Protein AF-V9GZT0-F1 (afdb_monomer_lite)

Structure (mmCIF, N/CA/C/O backbone):
data_AF-V9GZT0-F1
#
_entry.id   AF-V9GZT0-F1
#
loop_
_atom_site.group_PDB
_atom_site.id
_atom_site.type_symbol
_atom_site.label_atom_id
_atom_site.label_alt_id
_atom_site.label_comp_id
_atom_site.label_asym_id
_atom_site.label_entity_id
_atom_site.label_seq_id
_atom_site.pdbx_PDB_ins_code
_atom_site.Cartn_x
_atom_site.Cartn_y
_atom_site.Cartn_z
_atom_site.occupancy
_atom_site.B_iso_or_equiv
_atom_site.auth_seq_id
_atom_site.auth_comp_id
_atom_site.auth_asym_id
_atom_site.auth_atom_id
_atom_site.pdbx_PDB_model_num
ATOM 1 N N . CYS A 1 1 ? 5.977 -15.921 -2.924 1.00 81.25 1 CYS A N 1
ATOM 2 C CA . CYS A 1 1 ? 5.400 -14.561 -2.877 1.00 81.25 1 CYS A CA 1
ATOM 3 C C . CYS A 1 1 ? 4.169 -14.505 -1.965 1.00 81.25 1 CYS A C 1
ATOM 5 O O . CYS A 1 1 ? 4.207 -13.738 -1.019 1.00 81.25 1 CYS A O 1
ATOM 7 N N . TYR A 1 2 ? 3.159 -15.371 -2.145 1.00 88.00 2 TYR A N 1
ATOM 8 C CA . TYR A 1 2 ? 1.959 -15.425 -1.286 1.00 88.00 2 TYR A CA 1
ATOM 9 C C . TYR A 1 2 ? 2.272 -15.481 0.218 1.00 88.00 2 TYR A C 1
ATOM 11 O O . TYR A 1 2 ? 1.848 -14.598 0.950 1.00 88.00 2 TYR A O 1
ATOM 19 N N . ILE A 1 3 ? 3.081 -16.455 0.663 1.00 88.81 3 ILE A N 1
ATOM 20 C CA . ILE A 1 3 ? 3.457 -16.608 2.084 1.00 88.81 3 ILE A CA 1
ATOM 21 C C . ILE A 1 3 ? 4.071 -15.312 2.631 1.00 88.81 3 ILE A C 1
ATOM 23 O O . ILE A 1 3 ? 3.614 -14.792 3.643 1.00 88.81 3 ILE A O 1
ATOM 27 N N . THR A 1 4 ? 5.054 -14.751 1.925 1.00 88.25 4 THR A N 1
ATOM 28 C CA . THR A 1 4 ? 5.733 -13.511 2.321 1.00 88.25 4 THR A CA 1
ATOM 29 C C . THR A 1 4 ? 4.776 -12.322 2.400 1.00 88.25 4 THR A C 1
ATOM 31 O O . THR A 1 4 ? 4.830 -11.588 3.378 1.00 88.25 4 THR A O 1
ATOM 34 N N . LEU A 1 5 ? 3.879 -12.156 1.419 1.00 87.62 5 LEU A N 1
ATOM 35 C CA . LEU A 1 5 ? 2.873 -11.087 1.419 1.00 87.62 5 LEU A CA 1
ATOM 36 C C . LEU A 1 5 ? 1.884 -11.250 2.579 1.00 87.62 5 LEU A C 1
ATOM 38 O O . LEU A 1 5 ? 1.599 -10.301 3.299 1.00 87.62 5 LEU A O 1
ATOM 42 N N . THR A 1 6 ? 1.397 -12.468 2.822 1.00 88.88 6 THR A N 1
ATOM 43 C C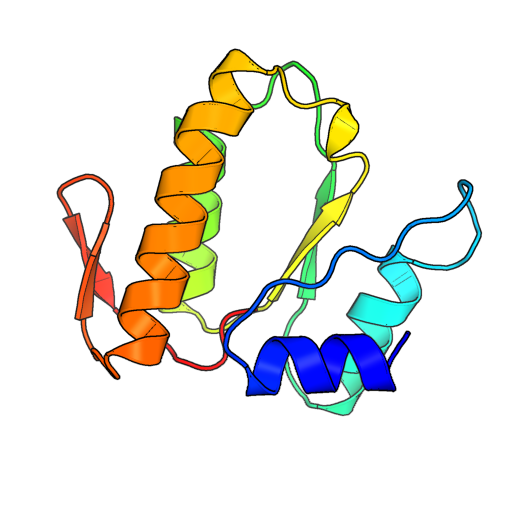A . THR A 1 6 ? 0.487 -12.724 3.948 1.00 88.88 6 THR A CA 1
ATOM 44 C C . THR A 1 6 ? 1.164 -12.510 5.303 1.00 88.88 6 THR A C 1
ATOM 46 O O . THR A 1 6 ? 0.548 -11.970 6.218 1.00 88.88 6 THR A O 1
ATOM 49 N N . GLN A 1 7 ? 2.447 -12.866 5.430 1.00 90.62 7 GLN A N 1
ATOM 50 C CA . GLN A 1 7 ? 3.232 -12.616 6.638 1.00 90.62 7 GLN A CA 1
ATOM 51 C C . GLN A 1 7 ? 3.500 -11.124 6.848 1.00 90.62 7 GLN A C 1
ATOM 53 O O . GLN A 1 7 ? 3.385 -10.652 7.977 1.00 90.62 7 GLN A O 1
ATOM 58 N N . SER A 1 8 ? 3.824 -10.370 5.791 1.00 89.12 8 SER A N 1
ATOM 59 C CA . SER A 1 8 ? 4.038 -8.924 5.912 1.00 89.12 8 SER A CA 1
ATOM 60 C C . SER A 1 8 ? 2.757 -8.217 6.348 1.00 89.12 8 SER A C 1
ATOM 62 O O . SER A 1 8 ? 2.798 -7.424 7.284 1.00 89.12 8 SER A O 1
ATOM 64 N N . LEU A 1 9 ? 1.611 -8.583 5.766 1.00 88.38 9 LEU A N 1
ATOM 65 C CA . LEU A 1 9 ? 0.304 -8.045 6.150 1.00 88.38 9 LEU A CA 1
ATOM 66 C C . LEU A 1 9 ? -0.054 -8.364 7.603 1.00 88.38 9 LEU A C 1
ATOM 68 O O . LEU A 1 9 ? -0.509 -7.482 8.326 1.00 88.38 9 LEU A O 1
ATOM 72 N N . HIS A 1 10 ? 0.210 -9.591 8.062 1.00 88.12 10 HIS A N 1
ATOM 73 C CA . HIS A 1 10 ? 0.007 -9.963 9.465 1.00 88.12 10 HIS A CA 1
ATOM 74 C C . HIS A 1 10 ? 0.833 -9.097 10.430 1.00 88.12 10 HIS A C 1
ATOM 76 O O . HIS A 1 10 ? 0.387 -8.793 11.534 1.00 88.12 10 HIS A O 1
ATOM 82 N N . LEU A 1 11 ? 2.023 -8.671 10.004 1.00 89.56 11 LEU A N 1
ATOM 83 C CA . LEU A 1 11 ? 2.913 -7.796 10.765 1.00 89.56 11 LEU A CA 1
ATOM 84 C C . LEU A 1 11 ? 2.653 -6.298 10.523 1.00 89.56 11 LEU A C 1
ATOM 86 O O . LEU A 1 11 ? 3.408 -5.465 11.029 1.00 89.56 11 LEU A O 1
ATOM 90 N N . VAL A 1 12 ? 1.594 -5.942 9.784 1.00 88.88 12 VAL A N 1
ATOM 91 C CA . VAL A 1 12 ? 1.256 -4.555 9.418 1.00 88.88 12 VAL A CA 1
ATOM 92 C C . VAL A 1 12 ? 2.416 -3.885 8.667 1.00 88.88 12 VAL A C 1
ATOM 94 O O . VAL A 1 12 ? 2.850 -2.772 8.969 1.00 88.88 12 VAL A O 1
ATOM 97 N N . MET A 1 13 ? 2.970 -4.608 7.696 1.00 88.75 13 MET A N 1
ATOM 98 C CA . MET A 1 13 ? 4.043 -4.155 6.818 1.00 88.75 13 MET A CA 1
ATOM 99 C C . MET A 1 13 ? 3.650 -4.335 5.352 1.00 88.75 13 MET A C 1
ATOM 101 O O . MET A 1 13 ? 2.967 -5.292 4.983 1.00 88.75 13 MET A O 1
ATOM 105 N N . GLY A 1 14 ? 4.152 -3.439 4.505 1.00 88.00 14 GLY A N 1
ATOM 106 C CA . GLY A 1 14 ? 4.066 -3.599 3.057 1.00 88.00 14 GLY A CA 1
ATOM 107 C C . GLY A 1 14 ? 4.957 -4.739 2.556 1.00 88.00 14 GLY A C 1
ATOM 108 O O . GLY A 1 14 ? 5.954 -5.102 3.187 1.00 88.00 14 GLY A O 1
ATOM 109 N N . GLY A 1 15 ? 4.606 -5.296 1.401 1.00 88.75 15 GLY A N 1
ATOM 110 C CA . GLY A 1 15 ? 5.427 -6.271 0.693 1.00 88.75 15 GLY A CA 1
ATOM 111 C C . GLY A 1 15 ? 6.117 -5.648 -0.516 1.00 88.75 15 GLY A C 1
ATOM 112 O O . GLY A 1 15 ? 5.480 -4.945 -1.293 1.00 88.75 15 GLY A O 1
ATOM 113 N N . ALA A 1 16 ? 7.398 -5.959 -0.720 1.00 87.19 16 ALA A N 1
ATOM 114 C CA . ALA A 1 16 ? 8.146 -5.556 -1.912 1.00 87.19 16 ALA A CA 1
ATOM 115 C C . ALA A 1 16 ? 8.651 -6.793 -2.678 1.00 87.19 16 ALA A C 1
ATOM 117 O O . ALA A 1 16 ? 9.797 -7.214 -2.494 1.00 87.19 16 ALA A O 1
ATOM 118 N N . PRO A 1 17 ? 7.814 -7.429 -3.521 1.00 81.94 17 PRO A N 1
ATOM 119 C CA . PRO A 1 17 ? 8.280 -8.481 -4.414 1.00 81.94 17 PRO A CA 1
ATOM 120 C C . PRO A 1 17 ? 9.287 -7.890 -5.408 1.00 81.94 17 PRO A C 1
ATOM 122 O O . PRO A 1 17 ? 8.942 -7.013 -6.194 1.00 81.94 17 PRO A O 1
ATOM 125 N N . ALA A 1 18 ? 10.527 -8.374 -5.393 1.00 79.38 18 ALA A N 1
ATOM 126 C CA . ALA A 1 18 ? 11.562 -7.962 -6.338 1.00 79.38 18 ALA A CA 1
ATOM 127 C C . ALA A 1 18 ? 11.787 -9.045 -7.403 1.00 79.38 18 ALA A C 1
ATOM 129 O O . ALA A 1 18 ? 11.751 -10.241 -7.112 1.00 79.38 18 ALA A O 1
ATOM 130 N N . GLY A 1 19 ? 12.015 -8.630 -8.650 1.00 80.62 19 GLY A N 1
ATOM 131 C CA . GLY A 1 19 ? 12.304 -9.530 -9.768 1.00 80.62 19 GLY A CA 1
ATOM 132 C C . GLY A 1 19 ? 12.171 -8.840 -11.134 1.00 80.62 19 GLY A C 1
ATOM 133 O O . GLY A 1 19 ? 11.564 -7.766 -11.202 1.00 80.62 19 GLY A O 1
ATOM 134 N N . PRO A 1 20 ? 12.703 -9.435 -12.219 1.00 80.56 20 PRO A N 1
ATOM 135 C CA . PRO A 1 20 ? 12.647 -8.867 -13.571 1.00 80.56 20 PRO A CA 1
ATOM 136 C C . PRO A 1 20 ? 11.230 -8.527 -14.058 1.00 80.56 20 PRO A C 1
ATOM 138 O O . PRO A 1 20 ? 10.228 -8.996 -13.511 1.00 80.56 20 PRO A O 1
ATOM 141 N N . ALA A 1 21 ? 11.123 -7.699 -15.097 1.00 79.25 21 ALA A N 1
ATOM 142 C CA . ALA A 1 21 ? 9.847 -7.472 -15.774 1.00 79.25 21 ALA A CA 1
ATOM 143 C C . ALA A 1 21 ? 9.282 -8.801 -16.314 1.00 79.25 21 ALA A C 1
ATOM 145 O O . ALA A 1 21 ? 10.037 -9.677 -16.733 1.00 79.25 21 ALA A O 1
ATOM 146 N N . GLY A 1 22 ? 7.959 -8.970 -16.265 1.00 79.44 22 GLY A N 1
ATOM 147 C CA . GLY A 1 22 ? 7.294 -10.181 -16.765 1.00 79.44 22 GLY A CA 1
ATOM 148 C C . GLY A 1 22 ? 7.347 -11.410 -15.846 1.00 79.44 22 GLY A C 1
ATOM 149 O O . GLY A 1 22 ? 6.874 -12.468 -16.243 1.00 79.44 22 GLY A O 1
ATOM 150 N N . THR A 1 23 ? 7.859 -11.306 -14.612 1.00 85.12 23 THR A N 1
ATOM 151 C CA . THR A 1 23 ? 7.871 -12.432 -13.649 1.00 85.12 23 THR A CA 1
ATOM 152 C C . THR A 1 23 ? 6.607 -12.556 -12.790 1.00 85.12 23 THR A C 1
ATOM 154 O O . THR A 1 23 ? 6.610 -13.263 -11.784 1.00 85.12 23 THR A O 1
ATOM 157 N N . GLY A 1 24 ? 5.522 -11.870 -13.159 1.00 85.75 24 GLY A N 1
ATOM 158 C CA . GLY A 1 24 ? 4.218 -12.043 -12.517 1.00 85.75 24 GLY A CA 1
ATOM 159 C C . GLY A 1 24 ? 4.055 -11.354 -11.158 1.00 85.75 24 GLY A C 1
ATOM 160 O O . GLY A 1 24 ? 3.198 -11.765 -10.382 1.00 85.75 24 GLY A O 1
ATOM 161 N N . LYS A 1 25 ? 4.887 -10.363 -10.805 1.00 87.75 25 LYS A N 1
ATOM 162 C CA . LYS A 1 25 ? 4.865 -9.709 -9.477 1.00 87.75 25 LYS A CA 1
ATOM 163 C C . LYS A 1 25 ? 3.510 -9.059 -9.183 1.00 87.75 25 LYS A C 1
ATOM 165 O O . LYS A 1 25 ? 2.887 -9.352 -8.166 1.00 87.75 25 LYS A O 1
ATOM 170 N N . THR A 1 26 ? 3.052 -8.219 -10.104 1.00 89.38 26 THR A N 1
ATOM 171 C CA . THR A 1 26 ? 1.786 -7.487 -10.011 1.00 89.38 26 THR A CA 1
ATOM 172 C C . THR A 1 26 ? 0.602 -8.446 -10.096 1.00 89.38 26 THR A C 1
ATOM 174 O O . THR A 1 26 ? -0.353 -8.353 -9.327 1.00 89.38 26 THR A O 1
ATOM 177 N N . GLU A 1 27 ? 0.685 -9.420 -10.999 1.00 91.31 27 GLU A N 1
ATOM 178 C CA . GLU A 1 27 ? -0.318 -10.459 -11.206 1.00 91.31 27 GLU A CA 1
ATOM 179 C C . GLU A 1 27 ? -0.500 -11.313 -9.953 1.00 91.31 27 GLU A C 1
ATOM 181 O O . GLU A 1 27 ? -1.633 -11.560 -9.555 1.00 91.31 27 GLU A O 1
ATOM 186 N N . THR A 1 28 ? 0.595 -11.681 -9.285 1.00 91.19 28 THR A N 1
ATOM 187 C CA . THR A 1 28 ? 0.573 -12.430 -8.023 1.00 91.19 28 THR A CA 1
ATOM 188 C C . THR A 1 28 ? -0.148 -11.644 -6.928 1.00 91.19 28 THR A C 1
ATOM 190 O O . THR A 1 28 ? -0.989 -12.212 -6.237 1.00 91.19 28 THR A O 1
ATOM 193 N N . THR A 1 29 ? 0.139 -10.346 -6.766 1.00 90.62 29 THR A N 1
ATOM 194 C CA . THR A 1 29 ? -0.540 -9.508 -5.760 1.00 90.62 29 THR A CA 1
ATOM 195 C C . THR A 1 29 ? -2.035 -9.391 -6.053 1.00 90.62 29 THR A C 1
ATOM 197 O O . THR A 1 29 ? -2.854 -9.537 -5.147 1.00 90.62 29 THR A O 1
ATOM 200 N N . LYS A 1 30 ? -2.411 -9.190 -7.324 1.00 92.88 30 LYS A N 1
ATOM 201 C CA . LYS A 1 30 ? -3.819 -9.140 -7.753 1.00 92.88 30 LYS A CA 1
ATOM 202 C C . LYS A 1 30 ? -4.545 -10.460 -7.522 1.00 92.88 30 LYS A C 1
ATOM 204 O O . LYS A 1 30 ? -5.707 -10.452 -7.123 1.00 92.88 30 LYS A O 1
ATOM 209 N N . ASP A 1 31 ? -3.885 -11.574 -7.815 1.00 93.94 31 ASP A N 1
ATOM 210 C CA . ASP A 1 31 ? -4.455 -12.907 -7.656 1.00 93.94 31 ASP A CA 1
ATOM 211 C C . ASP A 1 31 ? -4.661 -13.249 -6.174 1.00 93.94 31 ASP A C 1
ATOM 213 O O . ASP A 1 31 ? -5.746 -13.686 -5.793 1.00 93.94 31 ASP A O 1
ATOM 217 N N . LEU A 1 32 ? -3.693 -12.902 -5.317 1.00 92.50 32 LEU A N 1
ATOM 218 C CA . LEU A 1 32 ? -3.830 -13.028 -3.866 1.00 92.50 32 LEU A CA 1
ATOM 219 C C . LEU A 1 32 ? -5.001 -12.191 -3.337 1.00 92.50 32 LEU A C 1
ATOM 221 O O . LEU A 1 32 ? -5.832 -12.720 -2.604 1.00 92.50 32 LEU A O 1
ATOM 225 N N . GLY A 1 33 ? -5.095 -10.915 -3.725 1.00 92.62 33 GLY A N 1
ATOM 226 C CA . GLY A 1 33 ? -6.201 -10.046 -3.314 1.00 92.62 33 GLY A CA 1
ATOM 227 C C . GLY A 1 33 ? -7.561 -10.595 -3.746 1.00 92.62 33 GLY A C 1
ATOM 228 O O . GLY A 1 33 ? -8.483 -10.679 -2.935 1.00 92.62 33 GLY A O 1
ATOM 229 N N . ARG A 1 34 ? -7.668 -11.091 -4.988 1.00 93.81 34 ARG A N 1
ATOM 230 C CA . ARG A 1 34 ? -8.875 -11.781 -5.471 1.00 93.81 34 ARG A CA 1
ATOM 231 C C . ARG A 1 34 ? -9.213 -13.002 -4.613 1.00 93.81 34 ARG A C 1
ATOM 233 O O . ARG A 1 34 ? -10.382 -13.183 -4.281 1.00 93.81 34 ARG A O 1
ATOM 240 N N . ALA A 1 35 ? -8.223 -13.817 -4.252 1.00 93.38 35 ALA A N 1
ATOM 241 C CA . ALA A 1 35 ? -8.427 -15.037 -3.472 1.00 93.38 35 ALA A CA 1
ATOM 242 C C . ALA A 1 35 ? -8.978 -14.771 -2.058 1.00 93.38 35 ALA A C 1
ATOM 244 O O . ALA A 1 35 ? -9.678 -15.621 -1.513 1.00 93.38 35 ALA A O 1
ATOM 245 N N . ILE A 1 36 ? -8.702 -13.597 -1.483 1.00 92.38 36 ILE A N 1
ATOM 246 C CA . ILE A 1 36 ? -9.180 -13.195 -0.148 1.00 92.38 36 ILE A CA 1
ATOM 247 C C . ILE A 1 36 ? -10.310 -12.150 -0.185 1.00 92.38 36 ILE A C 1
ATOM 249 O O . ILE A 1 36 ? -10.727 -11.666 0.864 1.00 92.38 36 ILE A O 1
ATOM 253 N N . GLY A 1 37 ? -10.807 -11.790 -1.373 1.00 93.44 37 GLY A N 1
ATOM 254 C CA . GLY A 1 37 ? -11.914 -10.843 -1.536 1.00 93.44 37 GLY A CA 1
ATOM 255 C C . GLY A 1 37 ? -11.550 -9.367 -1.335 1.00 93.44 37 GLY A C 1
ATOM 256 O O . GLY A 1 37 ? -12.433 -8.572 -1.023 1.00 93.44 37 GLY A O 1
ATOM 257 N N . ILE A 1 38 ? -10.282 -8.984 -1.518 1.00 94.38 38 ILE A N 1
ATOM 258 C CA . ILE A 1 38 ? -9.815 -7.594 -1.424 1.00 94.38 38 ILE A CA 1
ATOM 259 C C . ILE A 1 38 ? -9.475 -7.045 -2.814 1.00 94.38 38 ILE A C 1
ATOM 261 O O . ILE A 1 38 ? -8.733 -7.649 -3.591 1.00 94.38 38 ILE A O 1
ATOM 265 N N . SER A 1 39 ? -10.001 -5.858 -3.121 1.00 93.94 39 SER A N 1
ATOM 266 C CA . SER A 1 39 ? -9.673 -5.128 -4.347 1.00 93.94 39 SER A CA 1
ATOM 267 C C . SER A 1 39 ? -8.224 -4.644 -4.325 1.00 93.94 39 SER A C 1
ATOM 269 O O . SER A 1 39 ? -7.819 -3.932 -3.409 1.00 93.94 39 SER A O 1
ATOM 271 N N . VAL A 1 40 ? -7.460 -4.992 -5.364 1.00 95.62 40 VAL A N 1
ATOM 272 C CA . VAL A 1 40 ? -6.074 -4.542 -5.564 1.00 95.62 40 VAL A CA 1
ATOM 273 C C . VAL A 1 40 ? -6.039 -3.518 -6.690 1.00 95.62 40 VAL A C 1
ATOM 275 O O . VAL A 1 40 ? -6.315 -3.848 -7.848 1.00 95.62 40 VAL A O 1
ATOM 278 N N . TYR A 1 41 ? -5.667 -2.287 -6.359 1.00 95.38 41 TYR A N 1
ATOM 279 C CA . TYR A 1 41 ? -5.445 -1.209 -7.314 1.00 95.38 41 TYR A CA 1
ATOM 280 C C . TYR A 1 41 ? -3.971 -1.157 -7.698 1.00 95.38 41 TYR A C 1
ATOM 282 O O . TYR A 1 41 ? -3.100 -1.067 -6.837 1.00 95.38 41 TYR A O 1
ATOM 290 N N . VAL A 1 42 ? -3.694 -1.227 -9.00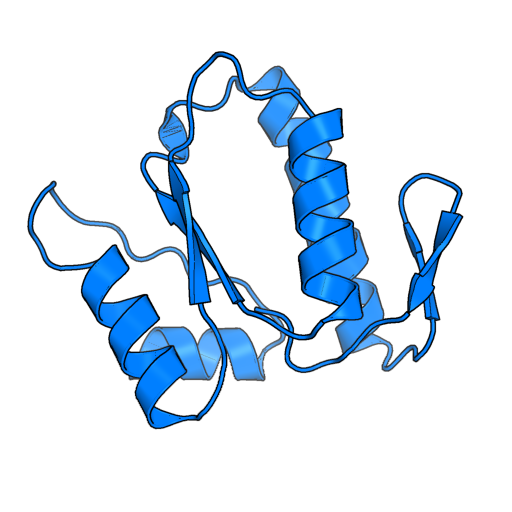0 1.00 94.25 42 VAL A N 1
ATOM 291 C CA . VAL A 1 42 ? -2.329 -1.121 -9.520 1.00 94.25 42 VAL A CA 1
ATOM 292 C C . VAL A 1 42 ? -2.084 0.306 -9.981 1.00 94.25 42 VAL A C 1
ATOM 294 O O . VAL A 1 42 ? -2.822 0.814 -10.824 1.00 94.25 42 VAL A O 1
ATOM 297 N N . PHE A 1 43 ? -1.030 0.921 -9.459 1.00 93.19 43 PHE A N 1
ATOM 298 C CA . PHE A 1 43 ? -0.576 2.253 -9.833 1.00 93.19 43 PHE A CA 1
ATOM 299 C C . PHE A 1 43 ? 0.752 2.122 -10.566 1.00 93.19 43 PHE A C 1
ATOM 301 O O . PHE A 1 43 ? 1.721 1.630 -9.998 1.00 93.19 43 PHE A O 1
ATOM 308 N N . ASN A 1 44 ? 0.791 2.539 -11.829 1.00 91.25 44 ASN A N 1
ATOM 309 C CA . ASN A 1 44 ? 2.042 2.619 -12.572 1.00 91.25 44 ASN A CA 1
ATOM 310 C C . ASN A 1 44 ? 2.767 3.909 -12.164 1.00 91.25 44 ASN A C 1
ATOM 312 O O . ASN A 1 44 ? 2.244 5.008 -12.374 1.00 91.25 44 ASN A O 1
ATOM 316 N N . CYS A 1 45 ? 3.926 3.772 -11.526 1.00 91.00 45 CYS A N 1
ATOM 317 C CA . CYS A 1 45 ? 4.703 4.903 -11.050 1.00 91.00 45 CYS A CA 1
ATOM 318 C C . CYS A 1 45 ? 5.528 5.534 -12.173 1.00 91.00 45 CYS A C 1
ATOM 320 O O . CYS A 1 45 ? 6.152 4.864 -12.992 1.00 91.00 45 CYS A O 1
ATOM 322 N N . SER A 1 46 ? 5.587 6.861 -12.159 1.00 91.25 46 SER A N 1
ATOM 323 C CA . SER A 1 46 ? 6.398 7.648 -13.083 1.00 91.25 46 SER A CA 1
ATOM 324 C C . SER A 1 46 ? 7.150 8.741 -12.333 1.00 91.25 46 SER A C 1
ATOM 326 O O . SER A 1 46 ? 6.798 9.086 -11.204 1.00 91.25 46 SER A O 1
ATOM 328 N N . GLU A 1 47 ? 8.149 9.332 -12.987 1.00 87.50 47 GLU A N 1
ATOM 329 C CA . GLU A 1 47 ? 8.906 10.475 -12.453 1.00 87.50 47 GLU A CA 1
ATOM 330 C C . GLU A 1 47 ? 8.030 11.720 -12.228 1.00 87.50 47 GLU A C 1
ATOM 332 O O . GLU A 1 47 ? 8.416 12.633 -11.506 1.00 87.50 47 GLU A O 1
ATOM 337 N N . GLN A 1 48 ? 6.839 11.753 -12.831 1.00 87.94 48 GLN A N 1
ATOM 338 C CA . GLN A 1 48 ? 5.872 12.846 -12.727 1.00 87.94 48 GLN A CA 1
ATOM 339 C C . GLN A 1 48 ? 4.939 12.697 -11.516 1.00 87.94 48 GLN A C 1
ATOM 341 O O . GLN A 1 48 ? 4.139 13.597 -11.263 1.00 87.94 48 GLN A O 1
ATOM 346 N N . MET A 1 49 ? 5.001 11.578 -10.777 1.00 91.44 49 MET A N 1
ATOM 347 C CA . MET A 1 49 ? 4.231 11.429 -9.542 1.00 91.44 49 MET A CA 1
ATOM 348 C C . MET A 1 49 ? 4.739 12.396 -8.477 1.00 91.44 49 MET A C 1
ATOM 350 O O . MET A 1 49 ? 5.911 12.379 -8.104 1.00 91.44 49 MET A O 1
ATOM 354 N N . ASP A 1 50 ? 3.821 13.179 -7.926 1.00 93.62 50 ASP A N 1
ATOM 355 C CA . ASP A 1 50 ? 4.072 14.061 -6.801 1.00 93.62 50 ASP A CA 1
ATOM 356 C C . ASP A 1 50 ? 3.602 13.444 -5.473 1.00 93.62 50 ASP A C 1
ATOM 358 O O . ASP A 1 50 ? 2.790 12.512 -5.403 1.00 93.62 50 ASP A O 1
ATOM 362 N N . TYR A 1 51 ? 4.113 13.991 -4.368 1.00 91.38 51 TYR A N 1
ATOM 363 C CA . TYR A 1 51 ? 3.759 13.515 -3.029 1.00 91.38 51 TYR A CA 1
ATOM 364 C C . TYR A 1 51 ? 2.275 13.745 -2.694 1.00 91.38 51 TYR A C 1
ATOM 366 O O . TYR A 1 51 ? 1.732 13.054 -1.827 1.00 91.38 51 TYR A O 1
ATOM 374 N N . GLN A 1 52 ? 1.614 14.707 -3.353 1.00 94.06 52 GLN A N 1
ATOM 375 C CA . GLN A 1 52 ? 0.191 14.988 -3.157 1.00 94.06 52 GLN A CA 1
ATOM 376 C C . GLN A 1 52 ? -0.676 13.908 -3.809 1.00 94.06 52 GLN A C 1
ATOM 378 O O . GLN A 1 52 ? -1.584 13.398 -3.150 1.00 94.06 52 GLN A O 1
ATOM 383 N N . SER A 1 53 ? -0.368 13.482 -5.042 1.00 93.19 53 SER A N 1
ATOM 384 C CA . SER A 1 53 ? -1.075 12.368 -5.691 1.00 93.19 53 SER A CA 1
ATOM 385 C C . SER A 1 53 ? -0.885 11.064 -4.928 1.00 93.19 53 SER A C 1
ATOM 387 O O . SER A 1 53 ? -1.869 10.377 -4.655 1.00 93.19 53 SER A O 1
ATOM 389 N N . CYS A 1 54 ? 0.345 10.752 -4.503 1.00 94.06 54 CYS A N 1
ATOM 390 C CA . CYS A 1 54 ? 0.604 9.596 -3.640 1.00 94.06 54 CYS A CA 1
ATOM 391 C C . CYS A 1 54 ? -0.209 9.678 -2.342 1.00 94.06 54 CYS A C 1
ATOM 393 O O . CYS A 1 54 ? -0.878 8.716 -1.968 1.00 94.06 54 CYS A O 1
ATOM 395 N N . GLY A 1 55 ? -0.225 10.846 -1.696 1.00 95.25 55 GLY A N 1
ATOM 396 C CA . GLY A 1 55 ? -1.024 11.091 -0.499 1.00 95.25 55 GLY A CA 1
ATOM 397 C C . GLY A 1 55 ? -2.514 10.827 -0.718 1.00 95.25 55 GLY A C 1
ATOM 398 O O . GLY A 1 55 ? -3.137 10.132 0.081 1.00 95.25 55 GLY A O 1
ATOM 399 N N . ASN A 1 56 ? -3.082 11.311 -1.823 1.00 95.38 56 ASN A N 1
ATOM 400 C CA . ASN A 1 56 ? -4.485 11.080 -2.171 1.00 95.38 56 ASN A CA 1
ATOM 401 C C . ASN A 1 56 ? -4.789 9.599 -2.440 1.00 95.38 56 ASN A C 1
ATOM 403 O O . ASN A 1 56 ? -5.837 9.107 -2.020 1.00 95.38 56 ASN A O 1
ATOM 407 N N . ILE A 1 57 ? -3.862 8.871 -3.069 1.00 95.75 57 ILE A N 1
ATOM 408 C CA . ILE A 1 57 ? -3.967 7.417 -3.242 1.00 95.75 57 ILE A CA 1
ATOM 409 C C . ILE A 1 57 ? -4.016 6.729 -1.873 1.00 95.75 57 ILE A C 1
ATOM 411 O O . ILE A 1 57 ? -4.954 5.978 -1.609 1.00 95.75 57 ILE A O 1
ATOM 415 N N . TYR A 1 58 ? -3.076 7.028 -0.969 1.00 95.81 58 TYR A N 1
ATOM 416 C CA . TYR A 1 58 ? -3.065 6.438 0.375 1.00 95.81 58 TYR A CA 1
ATOM 417 C C . TYR A 1 58 ? -4.306 6.808 1.193 1.00 95.81 58 TYR A C 1
ATOM 419 O O . TYR A 1 58 ? -4.849 5.940 1.874 1.00 95.81 58 TYR A O 1
ATOM 427 N N . LYS A 1 59 ? -4.814 8.046 1.083 1.00 95.69 59 LYS A N 1
ATOM 428 C CA . LYS A 1 59 ? -6.103 8.442 1.683 1.00 95.69 59 LYS A CA 1
ATOM 429 C C . LYS A 1 59 ? -7.246 7.563 1.180 1.00 95.69 59 LYS A C 1
ATOM 431 O O . LYS A 1 59 ? -8.084 7.145 1.976 1.00 95.69 59 LYS A O 1
ATOM 436 N N . GLY A 1 60 ? -7.307 7.304 -0.126 1.00 96.31 60 GLY A N 1
ATOM 437 C CA . GLY A 1 60 ? -8.337 6.455 -0.724 1.00 96.31 60 GLY A CA 1
ATOM 438 C C . GLY A 1 60 ? -8.224 4.999 -0.271 1.00 96.31 60 GLY A C 1
ATOM 439 O O . GLY A 1 60 ? -9.212 4.404 0.159 1.00 96.31 60 GLY A O 1
ATOM 440 N N . LEU A 1 61 ? -7.013 4.440 -0.302 1.00 96.88 61 LEU A N 1
ATOM 441 C CA . LEU A 1 61 ? -6.741 3.067 0.130 1.00 96.88 61 LEU A CA 1
ATOM 442 C C . LEU A 1 61 ? -7.062 2.866 1.619 1.00 96.88 61 LEU A C 1
ATOM 444 O O . LEU A 1 61 ? -7.767 1.922 1.965 1.00 96.88 61 LEU 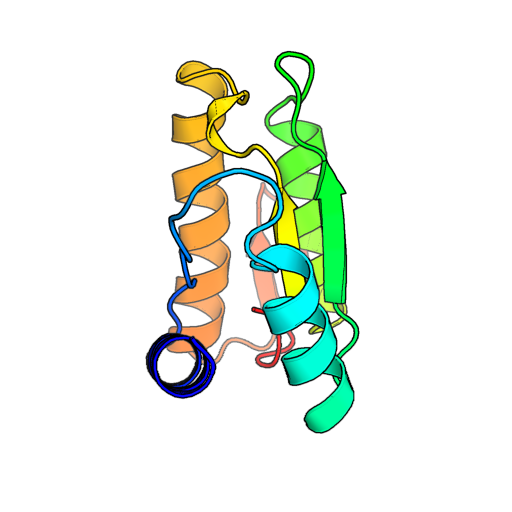A O 1
ATOM 448 N N . ALA A 1 62 ? -6.635 3.788 2.489 1.00 96.62 62 ALA A N 1
ATOM 449 C CA . ALA A 1 62 ? -6.873 3.705 3.931 1.00 96.62 62 ALA A CA 1
ATOM 450 C C . ALA A 1 62 ? -8.365 3.722 4.290 1.00 96.62 62 ALA A C 1
ATOM 452 O O . ALA A 1 62 ? -8.786 2.985 5.175 1.00 96.62 62 ALA A O 1
ATOM 453 N N . GLN A 1 63 ? -9.170 4.528 3.594 1.00 95.94 63 GLN A N 1
ATOM 454 C CA . GLN A 1 63 ? -10.609 4.639 3.861 1.00 95.94 63 GLN A CA 1
ATOM 455 C C . GLN A 1 63 ? -11.428 3.495 3.254 1.00 95.94 63 GLN A C 1
ATOM 457 O O . GLN A 1 63 ? -12.507 3.183 3.749 1.00 95.94 63 GLN A O 1
ATOM 462 N N . THR A 1 64 ? -10.944 2.881 2.172 1.00 96.50 64 THR A N 1
ATOM 463 C CA . THR A 1 64 ? -11.637 1.765 1.505 1.00 96.50 64 THR A CA 1
ATOM 464 C C . THR A 1 64 ? -11.192 0.399 2.014 1.00 96.50 64 THR A C 1
ATOM 466 O O . THR A 1 64 ? -11.911 -0.579 1.827 1.00 96.50 64 THR A O 1
ATOM 469 N N . GLY A 1 65 ? -10.017 0.311 2.641 1.00 95.31 65 GLY A N 1
ATOM 470 C CA . GLY A 1 65 ? -9.423 -0.959 3.048 1.00 95.31 65 GLY A CA 1
ATOM 471 C C . GLY A 1 65 ? -8.925 -1.799 1.872 1.00 95.31 65 GLY A C 1
ATOM 472 O O . GLY A 1 65 ? -8.756 -3.009 2.019 1.00 95.31 65 GLY A O 1
ATOM 473 N N . ALA A 1 66 ? -8.741 -1.177 0.707 1.00 96.38 66 ALA A N 1
ATOM 474 C CA . ALA A 1 66 ? -8.229 -1.820 -0.491 1.00 96.38 66 ALA A CA 1
ATOM 475 C C . ALA A 1 66 ? -6.699 -1.900 -0.479 1.00 96.38 66 ALA A C 1
ATOM 477 O O . ALA A 1 66 ? -6.032 -1.218 0.298 1.00 96.38 66 ALA A O 1
ATOM 478 N N . TRP A 1 67 ? -6.141 -2.718 -1.368 1.00 95.44 67 TRP A N 1
ATOM 479 C CA . TRP A 1 67 ? -4.695 -2.876 -1.495 1.00 95.44 67 TRP A CA 1
ATOM 480 C C . TRP A 1 67 ? -4.131 -2.043 -2.638 1.00 95.44 67 TRP A C 1
ATOM 482 O O . TRP A 1 67 ? -4.724 -1.972 -3.719 1.00 95.44 67 TRP A O 1
ATOM 492 N N . GLY A 1 68 ? -2.968 -1.439 -2.409 1.00 95.06 68 GLY A N 1
ATOM 493 C CA . GLY A 1 68 ? -2.219 -0.682 -3.406 1.00 95.06 68 GLY A CA 1
ATOM 494 C C . GLY A 1 68 ? -0.997 -1.454 -3.891 1.00 95.06 68 GLY A C 1
ATOM 495 O O . GLY A 1 68 ? -0.110 -1.790 -3.115 1.00 95.06 68 GLY A O 1
ATOM 496 N N . CYS A 1 69 ? -0.900 -1.696 -5.196 1.00 94.00 69 CYS A N 1
ATOM 497 C CA . CYS A 1 69 ? 0.295 -2.255 -5.820 1.00 94.00 69 CYS A CA 1
ATOM 498 C C . CYS A 1 69 ? 0.956 -1.186 -6.695 1.00 94.00 69 CYS A C 1
ATOM 500 O O . CYS A 1 69 ? 0.420 -0.813 -7.735 1.00 94.00 69 CYS A O 1
ATOM 502 N N . PHE A 1 70 ? 2.108 -0.682 -6.260 1.00 92.06 70 PHE A N 1
ATOM 503 C CA . PHE A 1 70 ? 2.867 0.340 -6.979 1.00 92.06 70 PHE A CA 1
ATOM 504 C C . PHE A 1 70 ? 3.886 -0.332 -7.906 1.00 92.06 70 PHE A C 1
ATOM 506 O O . PHE A 1 70 ? 4.886 -0.887 -7.446 1.00 92.06 70 PHE A O 1
ATOM 513 N N . ASP A 1 71 ? 3.601 -0.320 -9.205 1.00 90.19 71 ASP A N 1
ATOM 514 C CA . ASP A 1 71 ? 4.473 -0.868 -10.241 1.00 90.19 71 ASP A CA 1
ATOM 515 C C . ASP A 1 71 ? 5.517 0.167 -10.668 1.00 90.19 71 ASP A C 1
ATOM 517 O O . ASP A 1 71 ? 5.255 1.367 -10.647 1.00 90.19 71 ASP A O 1
ATOM 521 N N . GLU A 1 72 ? 6.710 -0.294 -11.039 1.00 86.75 72 GLU A N 1
ATOM 522 C CA . GLU A 1 72 ? 7.858 0.569 -11.362 1.00 86.75 72 GLU A CA 1
ATOM 523 C C . GLU A 1 72 ? 8.173 1.618 -10.272 1.00 86.75 72 GLU A C 1
ATOM 525 O O . GLU A 1 72 ? 8.608 2.729 -10.567 1.00 86.75 72 GLU A O 1
ATOM 530 N N . PHE A 1 73 ? 7.987 1.269 -8.989 1.00 85.31 73 PHE A N 1
ATOM 531 C CA . PHE A 1 73 ? 8.184 2.164 -7.833 1.00 85.31 73 PHE A CA 1
ATOM 532 C C . PHE A 1 73 ? 9.546 2.884 -7.821 1.00 85.31 73 PHE A C 1
ATOM 534 O O . PHE A 1 73 ? 9.669 4.006 -7.337 1.00 85.31 73 PHE A O 1
ATOM 541 N N . ASN A 1 74 ? 10.572 2.267 -8.412 1.00 83.38 74 ASN A N 1
ATOM 542 C CA . ASN A 1 74 ? 11.903 2.848 -8.578 1.00 83.38 74 ASN A CA 1
ATOM 543 C C . ASN A 1 74 ? 11.967 4.041 -9.556 1.00 83.38 74 ASN A C 1
ATOM 545 O O . ASN A 1 74 ? 13.039 4.620 -9.702 1.00 83.38 74 ASN A O 1
ATOM 549 N N . ARG A 1 75 ? 10.870 4.387 -10.244 1.00 89.44 75 ARG A N 1
ATOM 550 C CA . ARG A 1 75 ? 10.750 5.583 -11.097 1.00 89.44 75 ARG A CA 1
ATOM 551 C C . ARG A 1 75 ? 10.321 6.835 -10.332 1.00 89.44 75 ARG A C 1
ATOM 553 O O . ARG A 1 75 ? 10.368 7.923 -10.891 1.00 89.44 75 ARG A O 1
ATOM 560 N N . ILE A 1 76 ? 9.890 6.709 -9.077 1.00 90.38 76 ILE A N 1
ATOM 561 C CA . ILE A 1 76 ? 9.562 7.873 -8.246 1.00 90.38 76 ILE A CA 1
ATOM 562 C C . ILE A 1 76 ? 10.864 8.580 -7.855 1.00 90.38 76 ILE A C 1
ATOM 564 O O . ILE A 1 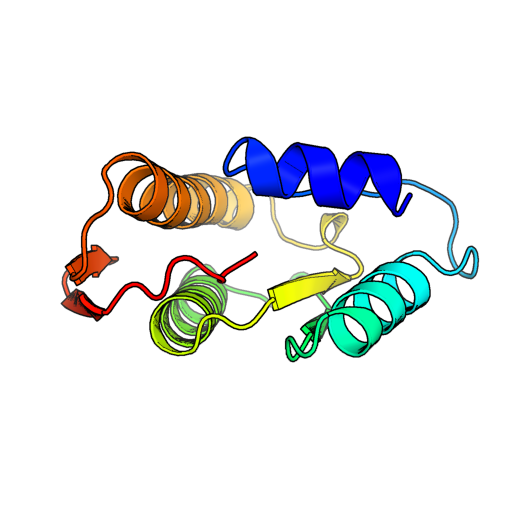76 ? 11.842 7.938 -7.467 1.00 90.38 76 ILE A O 1
ATOM 568 N N . THR A 1 77 ? 10.875 9.910 -7.927 1.00 91.44 77 THR A N 1
ATOM 569 C CA . THR A 1 77 ? 12.036 10.707 -7.523 1.00 91.44 77 THR A CA 1
ATOM 570 C C . THR A 1 77 ? 12.330 10.539 -6.029 1.00 91.44 77 THR A C 1
ATOM 572 O O . THR A 1 77 ? 11.430 10.399 -5.196 1.00 91.44 77 THR A O 1
ATOM 575 N N . VAL A 1 78 ? 13.612 10.577 -5.659 1.00 89.69 78 VAL A N 1
ATOM 576 C CA . VAL A 1 78 ? 14.051 10.369 -4.266 1.00 89.69 78 VAL A CA 1
ATOM 577 C C . VAL A 1 78 ? 13.432 11.396 -3.308 1.00 89.69 78 VAL A C 1
ATOM 579 O O . VAL A 1 78 ? 13.089 11.063 -2.172 1.00 89.69 78 VAL A O 1
ATOM 582 N N . GLU A 1 79 ? 13.229 12.627 -3.777 1.00 88.75 79 GLU A N 1
ATOM 583 C CA . GLU A 1 79 ? 12.584 13.699 -3.013 1.00 88.75 79 GLU A CA 1
ATOM 584 C C . GLU A 1 79 ? 11.141 13.340 -2.631 1.00 88.75 79 GLU A C 1
ATOM 586 O O . GLU A 1 79 ? 10.744 13.492 -1.474 1.00 88.75 79 GLU A O 1
ATOM 591 N N . VAL A 1 80 ? 10.373 12.784 -3.574 1.00 92.75 80 VAL A N 1
ATOM 592 C CA . VAL A 1 80 ? 8.993 12.343 -3.335 1.00 92.75 80 VAL A CA 1
ATOM 593 C C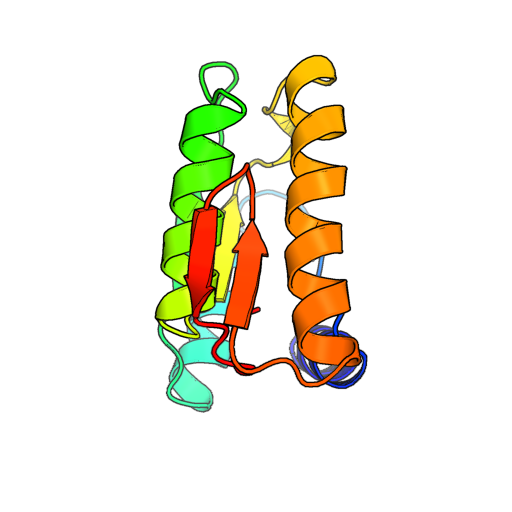 . VAL A 1 80 ? 8.964 11.086 -2.465 1.00 92.75 80 VAL A C 1
ATOM 595 O O . VAL A 1 80 ? 8.138 10.997 -1.554 1.00 92.75 80 VAL A O 1
ATOM 598 N N . LEU A 1 81 ? 9.895 10.147 -2.672 1.00 91.19 81 LEU A N 1
ATOM 599 C CA . LEU A 1 81 ? 10.003 8.921 -1.871 1.00 91.19 81 LEU A CA 1
ATOM 600 C C . LEU A 1 81 ? 10.166 9.204 -0.373 1.00 91.19 81 LEU A C 1
ATOM 602 O O . LEU A 1 81 ? 9.563 8.512 0.448 1.00 91.19 81 LEU A O 1
ATOM 606 N N . SER A 1 82 ? 10.931 10.238 -0.016 1.00 90.50 82 SER A N 1
ATOM 607 C CA . SER A 1 82 ? 11.118 10.652 1.380 1.00 90.50 82 SER A CA 1
ATOM 608 C C . SER A 1 82 ? 9.787 11.008 2.057 1.00 90.50 82 SER A C 1
ATOM 610 O O . SER A 1 82 ? 9.487 10.538 3.156 1.00 90.50 82 SER A O 1
ATOM 612 N N . VAL A 1 83 ? 8.935 11.773 1.367 1.00 93.06 83 VAL A N 1
ATOM 613 C CA . VAL A 1 83 ? 7.613 12.165 1.881 1.00 93.06 83 VAL A CA 1
ATOM 614 C C . VAL A 1 83 ? 6.654 10.971 1.898 1.00 93.06 83 VAL A C 1
ATOM 616 O O . VAL A 1 83 ? 5.929 10.767 2.875 1.00 93.06 83 VAL A O 1
ATOM 619 N N . VAL A 1 84 ? 6.681 10.143 0.851 1.00 93.00 84 VAL A N 1
ATOM 620 C CA . VAL A 1 84 ? 5.854 8.932 0.739 1.00 93.00 84 VAL A CA 1
ATOM 621 C C . VAL A 1 84 ? 6.154 7.937 1.862 1.00 93.00 84 VAL A C 1
ATOM 623 O O . VAL A 1 84 ? 5.227 7.337 2.401 1.00 93.00 84 VAL A O 1
ATOM 626 N N . ALA A 1 85 ? 7.410 7.796 2.291 1.00 92.69 85 ALA A N 1
ATOM 627 C CA . ALA A 1 85 ? 7.758 6.921 3.410 1.00 92.69 85 ALA A CA 1
ATOM 628 C C . ALA A 1 85 ? 7.047 7.332 4.713 1.00 92.69 85 ALA A C 1
ATOM 630 O O . ALA A 1 85 ? 6.553 6.477 5.452 1.00 92.69 85 ALA A O 1
ATOM 631 N N . VAL A 1 86 ? 6.931 8.640 4.976 1.00 94.56 86 VAL A N 1
ATOM 632 C CA . VAL A 1 86 ? 6.196 9.166 6.139 1.00 94.56 86 VAL A CA 1
ATOM 633 C C . VAL A 1 86 ? 4.692 8.916 5.998 1.00 94.56 86 VAL A C 1
ATOM 635 O O . VAL A 1 86 ? 4.041 8.552 6.977 1.00 94.56 86 VAL A O 1
ATOM 638 N N . GLN A 1 87 ? 4.147 9.055 4.786 1.00 94.69 87 GLN A N 1
ATOM 639 C CA . GLN A 1 87 ? 2.743 8.751 4.492 1.00 94.69 87 GLN A CA 1
ATOM 640 C C . GLN A 1 87 ? 2.425 7.270 4.757 1.00 94.69 87 GLN A C 1
ATOM 642 O O . GLN A 1 87 ? 1.521 6.966 5.535 1.00 94.69 87 GLN A O 1
ATOM 647 N N . VAL A 1 88 ? 3.208 6.346 4.193 1.00 94.31 88 VAL A N 1
ATOM 648 C CA . VAL A 1 88 ? 3.036 4.897 4.404 1.00 94.31 88 VAL A CA 1
ATOM 649 C C . VAL A 1 88 ? 3.135 4.548 5.886 1.00 94.31 88 VAL A C 1
ATOM 651 O O . VAL A 1 88 ? 2.278 3.840 6.416 1.00 94.31 88 VAL A O 1
ATOM 654 N N . LYS A 1 89 ? 4.141 5.094 6.580 1.00 94.62 89 LYS A N 1
ATOM 655 C CA . LYS A 1 89 ? 4.315 4.874 8.016 1.00 94.62 89 LYS A CA 1
ATOM 656 C C . LYS A 1 89 ? 3.107 5.367 8.816 1.00 94.62 89 LYS A C 1
ATOM 658 O O . LYS A 1 89 ? 2.653 4.663 9.708 1.00 94.62 89 LYS A O 1
ATOM 663 N N . SER A 1 90 ? 2.560 6.537 8.485 1.00 95.62 90 SER A N 1
ATOM 664 C CA . SER A 1 90 ? 1.387 7.086 9.173 1.00 95.62 90 SER A CA 1
ATOM 665 C C . SER A 1 90 ? 0.168 6.162 9.076 1.00 95.62 90 SER A C 1
ATOM 667 O O . SER A 1 90 ? -0.537 5.999 10.070 1.00 95.62 90 SER A O 1
ATOM 669 N N . VAL A 1 91 ? -0.050 5.529 7.917 1.00 95.62 91 VAL A N 1
ATOM 670 C CA . VAL A 1 91 ? -1.110 4.523 7.729 1.00 95.62 91 VAL A CA 1
ATOM 671 C C . VAL A 1 91 ? -0.812 3.262 8.549 1.00 95.62 91 VAL A C 1
ATOM 673 O O . VAL A 1 91 ? -1.673 2.795 9.289 1.00 95.62 91 VAL A O 1
ATOM 676 N N . GLN A 1 92 ? 0.414 2.734 8.479 1.00 94.62 92 GLN A N 1
ATOM 677 C CA . GLN A 1 92 ? 0.813 1.531 9.226 1.00 94.62 92 GLN A CA 1
ATOM 678 C C . GLN A 1 92 ? 0.708 1.716 10.745 1.00 94.62 92 GLN A C 1
ATOM 680 O O . GLN A 1 92 ? 0.223 0.828 11.445 1.00 94.62 92 GLN A O 1
ATOM 685 N N . ASP A 1 93 ? 1.128 2.872 11.258 1.00 95.44 93 ASP A N 1
ATOM 686 C CA . ASP A 1 93 ? 1.032 3.199 12.680 1.00 95.44 93 ASP A CA 1
ATOM 687 C C . ASP A 1 93 ? -0.440 3.317 13.114 1.00 95.44 93 ASP A C 1
ATOM 689 O O . ASP A 1 93 ? -0.795 2.844 14.191 1.00 95.44 93 ASP A O 1
ATOM 693 N N . ALA A 1 94 ? -1.331 3.853 12.267 1.00 95.88 94 ALA A N 1
ATOM 694 C CA . ALA A 1 94 ? -2.767 3.889 12.555 1.00 95.88 94 ALA A CA 1
ATOM 695 C C . ALA A 1 94 ? -3.381 2.483 12.681 1.00 95.88 94 ALA A C 1
ATOM 697 O O . ALA A 1 94 ? -4.160 2.238 13.605 1.00 95.88 94 ALA A O 1
ATOM 698 N N . ILE A 1 95 ? -2.987 1.550 11.808 1.00 95.38 95 ILE A N 1
ATOM 699 C CA . ILE A 1 95 ? -3.429 0.148 11.865 1.00 95.38 95 ILE A CA 1
ATOM 700 C C . ILE A 1 95 ? -2.854 -0.550 13.103 1.00 95.38 95 ILE A C 1
ATOM 702 O O . ILE A 1 95 ? -3.583 -1.244 13.813 1.00 95.38 95 ILE A O 1
ATOM 706 N N . ARG A 1 96 ? -1.561 -0.348 13.401 1.00 94.38 96 ARG A N 1
ATOM 707 C CA . ARG A 1 96 ? -0.887 -0.947 14.567 1.00 94.38 96 ARG A CA 1
ATOM 708 C C . ARG A 1 96 ? -1.511 -0.481 15.882 1.00 94.38 96 ARG A C 1
ATOM 710 O O . ARG A 1 96 ? -1.737 -1.300 16.771 1.00 94.38 96 ARG A O 1
ATOM 717 N N . ASP A 1 97 ? -1.841 0.804 15.968 1.00 95.19 97 ASP A N 1
ATOM 718 C CA . ASP A 1 97 ? -2.525 1.410 17.113 1.00 95.19 97 ASP A CA 1
ATOM 719 C C . ASP A 1 97 ? -4.035 1.095 17.147 1.00 95.19 97 ASP A C 1
ATOM 721 O O . ASP A 1 97 ? -4.720 1.515 18.078 1.00 95.19 97 ASP A O 1
ATOM 725 N N . LYS A 1 98 ? -4.565 0.367 16.149 1.00 94.06 98 LYS A N 1
ATOM 726 C CA . LYS A 1 98 ? -5.988 0.012 16.003 1.00 94.06 98 LYS A CA 1
ATOM 727 C C . LYS A 1 98 ? -6.917 1.232 16.045 1.00 94.06 98 LYS A C 1
ATOM 729 O O . LYS A 1 98 ? -7.946 1.218 16.718 1.00 94.06 98 LYS A O 1
ATOM 734 N N . LYS A 1 99 ? -6.539 2.306 15.350 1.00 94.62 99 LYS A N 1
ATOM 735 C CA . LYS A 1 99 ? -7.336 3.537 15.272 1.00 94.62 99 LYS A CA 1
ATOM 736 C C . LYS A 1 99 ? -8.399 3.419 14.185 1.00 94.62 99 LYS A C 1
ATOM 738 O O . LYS A 1 99 ? -8.061 3.182 13.034 1.00 94.62 99 LYS A O 1
ATOM 743 N N . ASP A 1 100 ? -9.653 3.721 14.517 1.00 94.50 100 ASP A N 1
ATOM 744 C CA . ASP A 1 100 ? -10.737 3.810 13.521 1.00 94.50 100 ASP A CA 1
ATOM 745 C C . ASP A 1 100 ? -10.623 5.067 12.640 1.00 94.50 100 ASP A C 1
ATOM 747 O O . ASP A 1 100 ? -11.117 5.119 11.510 1.00 94.50 100 ASP A O 1
ATOM 751 N N . LYS A 1 101 ? -9.984 6.117 13.173 1.00 96.12 101 LYS A N 1
ATOM 752 C CA . LYS A 1 101 ? -9.701 7.379 12.483 1.00 96.12 101 LYS A CA 1
ATOM 753 C C . LYS A 1 101 ? -8.343 7.924 12.897 1.00 96.12 101 LYS A C 1
ATOM 755 O O . LYS A 1 101 ? -7.952 7.813 14.058 1.00 96.12 101 LYS A O 1
ATOM 760 N N . PHE A 1 102 ? -7.650 8.576 11.975 1.00 97.00 102 PHE A N 1
ATOM 761 C CA . PHE A 1 102 ? -6.354 9.194 12.242 1.00 97.00 102 PHE A CA 1
ATOM 762 C C . PHE A 1 102 ? -6.157 10.450 11.396 1.00 97.00 102 PHE A C 1
ATOM 764 O O . PHE A 1 102 ? -6.827 10.646 10.382 1.00 97.00 102 PHE A O 1
ATOM 771 N N . ASN A 1 103 ? -5.250 11.317 11.844 1.00 96.19 103 ASN A N 1
ATOM 772 C CA . ASN A 1 103 ? -4.872 12.509 11.100 1.00 96.19 103 ASN A CA 1
ATOM 773 C C . ASN A 1 103 ? -3.848 12.126 10.029 1.00 96.19 103 ASN A C 1
ATOM 775 O O . ASN A 1 103 ? -2.725 11.742 10.359 1.00 96.19 103 ASN A O 1
ATOM 779 N N . PHE A 1 104 ? -4.230 12.254 8.763 1.00 95.69 104 PHE A N 1
ATOM 780 C CA . PHE A 1 104 ? -3.369 12.021 7.615 1.00 95.69 104 PHE A CA 1
ATOM 781 C C . PHE A 1 104 ? -3.286 13.290 6.766 1.00 95.69 104 PHE A C 1
ATOM 783 O O . PHE A 1 104 ? -4.282 13.758 6.215 1.00 95.69 104 PHE A O 1
ATOM 790 N N . MET A 1 105 ? -2.079 13.850 6.650 1.00 92.81 105 MET A N 1
ATOM 791 C CA . MET A 1 105 ? -1.816 15.095 5.911 1.00 92.81 105 MET A CA 1
ATOM 792 C C . MET A 1 105 ? -2.702 16.285 6.339 1.00 92.81 105 MET A C 1
ATOM 794 O O . MET A 1 105 ? -3.094 17.094 5.504 1.00 92.81 105 MET A O 1
ATOM 798 N N . GLY A 1 106 ? -3.014 16.399 7.635 1.00 92.25 106 GLY A N 1
ATOM 799 C CA . GLY A 1 106 ? -3.806 17.505 8.188 1.00 92.25 106 GLY A CA 1
ATOM 800 C C . GLY A 1 106 ? -5.321 17.283 8.164 1.00 92.25 106 GLY A C 1
ATOM 801 O O . GLY A 1 106 ? -6.062 18.144 8.631 1.00 92.25 106 GLY A O 1
ATOM 802 N N . GLU A 1 107 ? -5.786 16.135 7.670 1.00 94.62 107 GLU A N 1
ATOM 803 C CA . GLU A 1 107 ? -7.201 15.769 7.622 1.00 94.62 107 GLU A CA 1
ATOM 804 C C . GLU A 1 107 ? -7.475 14.509 8.447 1.00 94.62 107 GLU A C 1
ATOM 806 O O . GLU A 1 107 ? -6.728 13.531 8.399 1.00 94.62 107 GLU A O 1
ATOM 811 N N . MET A 1 108 ? -8.586 14.505 9.186 1.00 96.88 108 MET A N 1
ATOM 812 C CA . MET A 1 108 ? -9.056 13.312 9.891 1.00 96.88 108 MET A CA 1
ATOM 813 C C . MET A 1 108 ? -9.767 12.374 8.915 1.00 96.88 108 MET A C 1
ATOM 815 O O . MET A 1 108 ? -10.877 12.671 8.473 1.00 96.88 108 MET A O 1
ATOM 819 N N . ILE A 1 109 ? -9.157 11.225 8.628 1.00 97.12 109 ILE A N 1
ATOM 820 C CA . ILE A 1 109 ? -9.712 10.196 7.738 1.00 97.12 109 ILE A CA 1
ATOM 821 C C . ILE A 1 109 ? -10.043 8.918 8.509 1.00 97.12 109 ILE A C 1
ATOM 823 O O . ILE A 1 109 ? -9.502 8.673 9.590 1.00 97.12 109 ILE A O 1
ATOM 827 N N . SER A 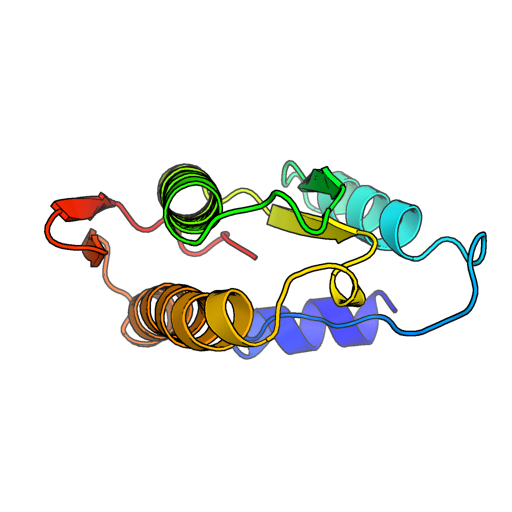1 110 ? -10.946 8.103 7.959 1.00 96.75 110 SER A N 1
ATOM 828 C CA . SER A 1 110 ? -11.185 6.749 8.470 1.00 96.75 110 SER A CA 1
ATOM 829 C C . SER A 1 110 ? -10.045 5.805 8.084 1.00 96.75 110 SER A C 1
ATOM 831 O O . SER A 1 110 ? -9.388 5.996 7.059 1.00 96.75 110 SER A O 1
ATOM 833 N N . CYS A 1 111 ? -9.797 4.805 8.926 1.00 96.81 111 CYS A N 1
ATOM 834 C CA . CYS A 1 111 ? -8.836 3.745 8.661 1.00 96.81 111 CYS A CA 1
ATOM 835 C C . CYS A 1 111 ? -9.557 2.401 8.698 1.00 96.81 111 CYS A C 1
ATOM 837 O O . CYS A 1 111 ? -10.090 1.996 9.730 1.00 96.81 111 CYS A O 1
ATOM 839 N N . VAL A 1 112 ? -9.575 1.713 7.562 1.00 96.19 112 VAL A N 1
ATOM 840 C CA . VAL A 1 112 ? -10.043 0.337 7.456 1.00 96.19 112 VAL A CA 1
ATOM 841 C C . VAL A 1 112 ? -8.811 -0.569 7.526 1.00 96.19 112 VAL A C 1
ATOM 843 O O . VAL A 1 112 ? -7.945 -0.485 6.653 1.00 96.19 112 VAL A O 1
ATOM 846 N N . PRO A 1 113 ? -8.704 -1.452 8.535 1.00 92.81 113 PRO A N 1
ATOM 847 C CA . PRO A 1 113 ? -7.470 -2.182 8.839 1.00 92.81 113 PRO A CA 1
ATOM 848 C C . PRO A 1 113 ? -7.079 -3.227 7.787 1.00 92.81 113 PRO A C 1
ATOM 850 O O . PRO A 1 113 ? -6.021 -3.836 7.902 1.00 92.81 113 PRO A O 1
ATOM 853 N N . THR A 1 114 ? -7.918 -3.456 6.773 1.00 93.94 114 THR A N 1
ATOM 854 C CA . THR A 1 114 ? -7.613 -4.349 5.651 1.00 93.94 114 THR A CA 1
ATOM 855 C C . THR A 1 114 ? -6.724 -3.702 4.591 1.00 93.94 114 THR A C 1
ATOM 857 O O . THR A 1 114 ? -6.287 -4.417 3.694 1.00 93.94 114 THR A O 1
ATOM 860 N N . VAL A 1 115 ? -6.456 -2.390 4.670 1.00 95.12 115 VAL A N 1
ATOM 861 C CA . VAL A 1 115 ? -5.552 -1.686 3.746 1.00 95.12 115 VAL A CA 1
ATOM 862 C C . VAL A 1 115 ? -4.154 -2.322 3.747 1.00 95.12 115 VAL A C 1
ATOM 864 O O . VAL A 1 115 ? -3.638 -2.696 4.802 1.00 95.12 115 VAL A O 1
ATOM 867 N N . GLY A 1 116 ? -3.552 -2.452 2.560 1.00 89.62 116 GLY A N 1
ATOM 868 C CA . GLY A 1 116 ? -2.305 -3.192 2.334 1.00 89.62 116 GLY A CA 1
ATOM 869 C C . GLY A 1 116 ? -1.493 -2.687 1.156 1.00 89.62 116 GLY A C 1
ATOM 870 O O . GLY A 1 116 ? -2.098 -2.128 0.212 1.00 89.62 116 GLY A O 1
#

Sequence (116 aa):
CYITLTQSLHLVMGGAPAGPAGTGKTETTKDLGRAIGISVYVFNCSEQMDYQSCGNIYKGLAQTGAWGCFDEFNRITVEVLSVVAVQVKSVQDAIRDKKDKFNFMGEMISCVPTVG

pLDDT: mean 91.82, std 4.26, range [79.25, 97.12]

InterPro domains:
  IPR026983 Dynein heavy chain [PTHR46961] (1-115)
  IPR027417 P-loop containing nucleoside triphosphate hydrolase [G3DSA:3.40.50.300] (1-116)
  IPR027417 P-loop containing nucleoside triphosphate hydrolase [SSF52540] (16-83)
  IPR035699 Dynein heavy chain, hydrolytic ATP-binding dynein motor region [PF12774] (1-115)

Foldseek 3Di:
DLVQCVVCLVVLHHDDDDDDPPPCPLVVVCVSCVVVVAAEDEAEDACPDALVNLLVVLLVLFQVLHEYHYHPPVRHDPVSVVSSVVQSVQLSVCLVVVPQWDQRPNDIGGGDNSYD

Secondary structure (DSSP, 8-state):
-HHHHHHHHHTT--------TTSSHHHHHHHHHHHHT--EEEEE--TT--HHHHHHHHHHHHHHT-EEEEETGGGS-HHHHHHHHHHHHHHHHHHHTT-SEEEETTEEEE--TT--

Organism: Drosophila melanogaster (NCBI:txid7227)

Radius of gyration: 13.8 Å; chains: 1; bounding box: 26×34×34 Å